Protein AF-A0A7X2V4D9-F1 (afdb_monomer)

Sequence (74 aa):
MAESLNEIRITIDEDNFVPQQLHPYQLQALKHDYRAIIEENRHDKEKQEAALKTFKRVLNSLGYRIEARITPSA

Solvent-accessible surface area (backbone atoms only — not comparable to full-atom values): 4383 Å² total; per-residue (Å²): 132,68,56,48,77,80,45,77,48,76,45,75,36,86,90,42,84,51,92,60,82,75,53,72,67,56,55,50,49,54,54,50,54,51,50,52,56,40,62,76,31,53,90,35,67,69,58,36,51,52,50,52,53,51,52,43,53,54,36,46,75,46,20,27,44,67,50,73,48,74,48,72,53,130

Radius of gyration: 12.93 Å; Cα contacts (8 Å, |Δi|>4): 81; chains: 1; bounding box: 37×23×29 Å

pLDDT: mean 74.89, std 13.24, range [38.84, 87.56]

Organism: NCBI:txid1491830

Secondary structure (DSSP, 8-state):
--EEEEEEEEEE-TTS--SSPPPHHHHHHHHHHHHHHHHHTTT-HHHHHHHHHHHHHHHHHTTEEEEEEEEEP-

Mean predicted aligned error: 7.8 Å

Structure (mmCIF, N/CA/C/O backbone):
data_AF-A0A7X2V4D9-F1
#
_entry.id   AF-A0A7X2V4D9-F1
#
loop_
_atom_site.group_PDB
_atom_site.id
_atom_site.type_symbol
_atom_site.label_atom_id
_atom_site.label_alt_id
_atom_site.label_comp_id
_atom_site.label_asym_id
_atom_site.label_entity_id
_atom_site.label_seq_id
_atom_site.pdbx_PDB_ins_code
_atom_site.Cartn_x
_atom_site.Cartn_y
_atom_site.Cartn_z
_atom_site.occupancy
_atom_site.B_iso_or_equiv
_atom_site.auth_seq_id
_atom_site.auth_comp_id
_atom_site.auth_asym_id
_atom_site.auth_atom_id
_atom_site.pdbx_PDB_model_num
ATOM 1 N N . MET A 1 1 ? 19.704 -0.795 -14.931 1.00 43.28 1 MET A N 1
ATOM 2 C CA . MET A 1 1 ? 19.920 -0.392 -13.526 1.00 43.28 1 MET A CA 1
ATOM 3 C C . MET A 1 1 ? 18.668 -0.796 -12.772 1.00 43.28 1 MET A C 1
ATOM 5 O O . MET A 1 1 ? 17.596 -0.419 -13.221 1.00 43.28 1 MET A O 1
ATOM 9 N N . ALA A 1 2 ? 18.778 -1.673 -11.773 1.00 40.41 2 ALA A N 1
ATOM 10 C CA . ALA A 1 2 ? 17.612 -2.183 -11.050 1.00 40.41 2 ALA A CA 1
ATOM 11 C C . ALA A 1 2 ? 17.138 -1.120 -10.049 1.00 40.41 2 ALA A C 1
ATOM 13 O O . ALA A 1 2 ? 17.916 -0.671 -9.216 1.00 40.41 2 ALA A O 1
ATOM 14 N N . GLU A 1 3 ? 15.894 -0.669 -10.160 1.00 48.03 3 GLU A N 1
ATOM 15 C CA . GLU A 1 3 ? 15.271 0.213 -9.171 1.00 48.03 3 GLU A CA 1
ATOM 16 C C . GLU A 1 3 ? 14.725 -0.669 -8.037 1.00 48.03 3 GLU A C 1
ATOM 18 O O . GLU A 1 3 ? 13.835 -1.484 -8.270 1.00 48.03 3 GLU A O 1
ATOM 23 N N . SER A 1 4 ? 15.269 -0.541 -6.822 1.00 49.62 4 SER A N 1
ATOM 24 C CA . SER A 1 4 ? 14.834 -1.321 -5.654 1.00 49.62 4 SER A CA 1
ATOM 25 C C . SER A 1 4 ? 14.006 -0.441 -4.722 1.00 49.62 4 SER A C 1
ATOM 27 O O . SER A 1 4 ? 14.473 0.591 -4.237 1.00 49.62 4 SER A O 1
ATOM 29 N N . LEU A 1 5 ? 12.761 -0.835 -4.452 1.00 53.91 5 LEU A N 1
ATOM 30 C CA . LEU A 1 5 ? 11.845 -0.062 -3.613 1.00 53.91 5 LEU A CA 1
ATOM 31 C C . LEU A 1 5 ? 12.186 -0.272 -2.129 1.00 53.91 5 LEU A C 1
ATOM 33 O O . LEU A 1 5 ? 11.717 -1.205 -1.478 1.00 53.91 5 LEU A O 1
ATOM 37 N N . ASN A 1 6 ? 13.051 0.595 -1.601 1.00 56.91 6 ASN A N 1
ATOM 38 C CA . ASN A 1 6 ? 13.673 0.385 -0.293 1.00 56.91 6 ASN A CA 1
ATOM 39 C C . ASN A 1 6 ? 12.800 0.820 0.900 1.00 56.91 6 ASN A C 1
ATOM 41 O O . ASN A 1 6 ? 12.931 0.252 1.987 1.00 56.91 6 ASN A O 1
ATOM 45 N N . GLU A 1 7 ? 11.860 1.758 0.729 1.00 62.66 7 GLU A N 1
ATOM 46 C CA . GLU A 1 7 ? 11.111 2.318 1.862 1.00 62.66 7 GLU A CA 1
ATOM 47 C C . GLU A 1 7 ? 9.606 2.463 1.579 1.00 62.66 7 GLU A C 1
ATOM 49 O O . GLU A 1 7 ? 9.180 3.198 0.687 1.00 62.66 7 GLU A O 1
ATOM 54 N N . ILE A 1 8 ? 8.792 1.754 2.372 1.00 66.38 8 ILE A N 1
ATOM 55 C CA . ILE A 1 8 ? 7.328 1.878 2.395 1.00 66.38 8 ILE A CA 1
ATOM 56 C C . ILE A 1 8 ? 6.912 2.244 3.805 1.00 66.38 8 ILE A C 1
ATOM 58 O O . ILE A 1 8 ? 7.013 1.437 4.741 1.00 66.38 8 ILE A O 1
ATOM 62 N N . ARG A 1 9 ? 6.387 3.452 3.947 1.00 73.25 9 ARG A N 1
ATOM 63 C CA . ARG A 1 9 ? 5.780 3.918 5.180 1.00 73.25 9 ARG A CA 1
ATOM 64 C C . ARG A 1 9 ? 4.267 3.875 5.017 1.00 73.25 9 ARG A C 1
ATOM 66 O O . ARG A 1 9 ? 3.724 4.450 4.086 1.00 73.25 9 ARG A O 1
ATOM 73 N N . ILE A 1 10 ? 3.598 3.169 5.922 1.00 72.44 10 ILE A N 1
ATOM 74 C CA . ILE A 1 10 ? 2.141 3.22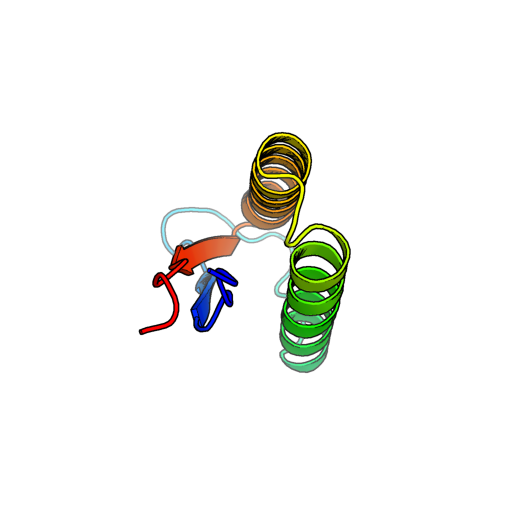4 6.067 1.00 72.44 10 ILE A CA 1
ATOM 75 C C . ILE A 1 10 ? 1.885 3.937 7.389 1.00 72.44 10 ILE A C 1
ATOM 77 O O . ILE A 1 10 ? 2.396 3.492 8.420 1.00 72.44 10 ILE A O 1
ATOM 81 N N . THR A 1 11 ? 1.156 5.043 7.346 1.00 71.81 11 THR A N 1
ATOM 82 C CA . THR A 1 11 ? 0.731 5.827 8.509 1.00 71.81 11 THR A CA 1
ATOM 83 C C . THR A 1 11 ? -0.788 5.875 8.558 1.00 71.81 11 THR A C 1
ATOM 85 O O . THR A 1 11 ? -1.455 5.675 7.545 1.00 71.81 11 THR A O 1
ATOM 88 N N . ILE A 1 12 ? -1.346 6.122 9.738 1.00 66.19 12 ILE A N 1
ATOM 89 C CA . ILE A 1 12 ? -2.762 6.470 9.854 1.00 66.19 12 ILE A CA 1
ATOM 90 C C . ILE A 1 12 ? -2.914 7.913 9.378 1.00 66.19 12 ILE A C 1
A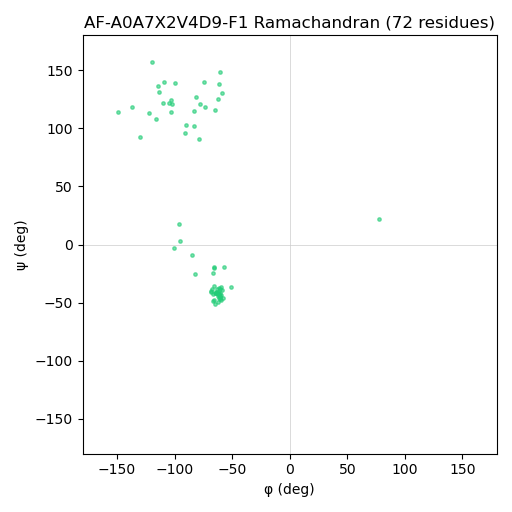TOM 92 O O . ILE A 1 12 ? -2.037 8.741 9.630 1.00 66.19 12 ILE A O 1
ATOM 96 N N . ASP A 1 13 ? -3.977 8.185 8.636 1.00 69.25 13 ASP A N 1
ATOM 97 C CA . ASP A 1 13 ? -4.365 9.548 8.316 1.00 69.25 13 ASP A CA 1
ATOM 98 C C . ASP A 1 13 ? -5.181 10.093 9.494 1.00 69.25 13 ASP A C 1
ATOM 100 O O . ASP A 1 13 ? -6.329 9.702 9.691 1.00 69.25 13 ASP A O 1
ATOM 104 N N . GLU A 1 14 ? -4.551 10.920 10.330 1.00 62.19 14 GLU A N 1
ATOM 105 C CA . GLU A 1 14 ? -5.161 11.452 11.559 1.00 62.19 14 GLU A CA 1
ATOM 106 C C . GLU A 1 14 ? -6.346 12.390 11.269 1.00 62.19 14 GLU A C 1
ATOM 108 O O . GLU A 1 14 ? -7.201 12.576 12.135 1.00 62.19 14 GLU A O 1
ATOM 113 N N . ASP A 1 15 ? -6.437 12.916 10.042 1.00 66.69 15 ASP A N 1
ATOM 114 C CA . ASP A 1 15 ? -7.535 13.769 9.580 1.00 66.69 15 ASP A CA 1
ATOM 115 C C . ASP A 1 15 ? -8.746 12.962 9.070 1.00 66.69 15 ASP A C 1
ATOM 117 O O . ASP A 1 15 ? -9.811 13.531 8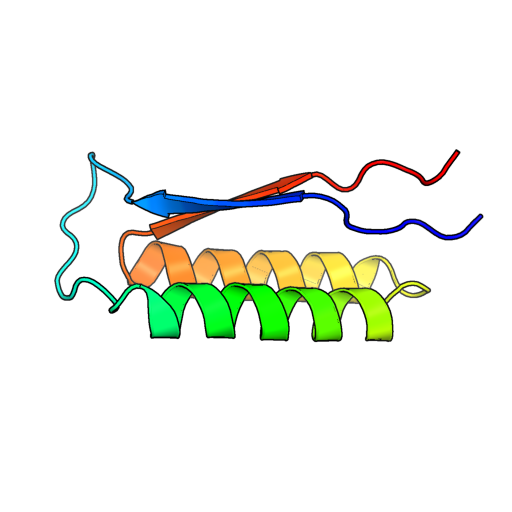.812 1.00 66.69 15 ASP A O 1
ATOM 121 N N . ASN A 1 16 ? -8.616 11.636 8.923 1.00 64.44 16 ASN A N 1
ATOM 122 C CA . ASN A 1 16 ? -9.670 10.760 8.418 1.00 64.44 16 ASN A CA 1
ATOM 123 C C . ASN A 1 16 ? -10.167 9.780 9.488 1.00 64.44 16 ASN A C 1
ATOM 125 O O . ASN A 1 16 ? -9.403 9.128 10.197 1.00 64.44 16 ASN A O 1
ATOM 129 N N . PHE A 1 17 ? -11.490 9.622 9.573 1.00 60.09 17 PHE A N 1
ATOM 130 C CA . PHE A 1 17 ? -12.097 8.611 10.433 1.00 60.09 17 PHE A CA 1
ATOM 131 C C . PHE A 1 17 ? -11.712 7.211 9.937 1.00 60.09 17 PHE A C 1
ATOM 133 O O . PHE A 1 17 ? -12.089 6.812 8.835 1.00 60.09 17 PHE A O 1
ATOM 140 N N . VAL A 1 18 ? -10.972 6.466 10.759 1.00 66.06 18 VAL A N 1
ATOM 141 C CA . VAL A 1 18 ? -10.599 5.069 10.510 1.00 66.06 18 VAL A CA 1
ATOM 142 C C . VAL A 1 18 ? -11.687 4.174 11.110 1.00 66.06 18 VAL A C 1
ATOM 144 O O . VAL A 1 18 ? -11.707 3.988 12.329 1.00 66.06 18 VAL A O 1
ATOM 147 N N . PRO A 1 19 ? -12.599 3.597 10.305 1.00 62.94 19 PRO A N 1
ATOM 148 C CA . PRO A 1 19 ? -13.683 2.770 10.837 1.00 62.94 19 PRO A CA 1
ATOM 149 C C . PRO A 1 19 ? -13.170 1.474 11.478 1.00 62.94 19 PRO A C 1
ATOM 151 O O . PRO A 1 19 ? -13.833 0.917 12.351 1.00 62.94 19 PRO A O 1
ATOM 154 N N . GLN A 1 20 ? -11.992 0.993 11.067 1.00 68.31 20 GLN A N 1
ATOM 155 C CA . GLN A 1 20 ? -11.371 -0.203 11.623 1.00 68.31 20 GLN A CA 1
ATOM 156 C C . GLN A 1 20 ? -9.847 -0.092 11.568 1.00 68.31 20 GLN A C 1
ATOM 158 O O . GLN A 1 20 ? -9.250 -0.080 10.492 1.00 68.31 20 GLN A O 1
ATOM 163 N N . GLN A 1 21 ? -9.214 -0.022 12.741 1.00 74.88 21 GLN A N 1
ATOM 164 C CA . GLN A 1 21 ? -7.761 -0.066 12.828 1.00 74.88 21 GLN A CA 1
ATOM 165 C C . GLN A 1 21 ? -7.284 -1.497 12.559 1.00 74.88 21 GLN A C 1
ATOM 167 O O . GLN A 1 21 ? -7.623 -2.428 13.289 1.00 74.88 21 GLN A O 1
ATOM 172 N N . LEU A 1 22 ? -6.495 -1.67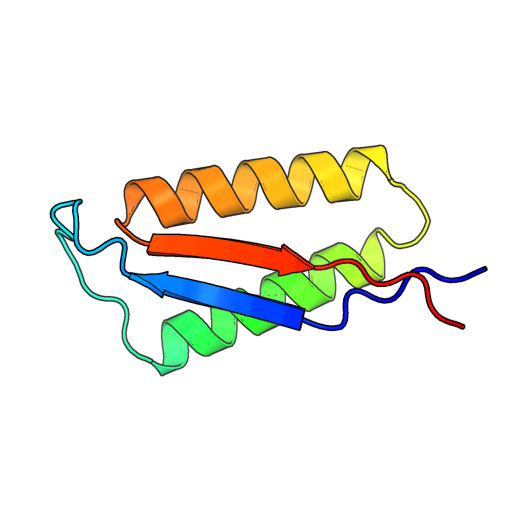1 11.503 1.00 79.56 22 LEU A N 1
ATOM 173 C CA . LEU A 1 22 ? -5.785 -2.908 11.217 1.00 79.56 22 LEU A CA 1
ATOM 174 C C . LEU A 1 22 ? -4.811 -3.225 12.355 1.00 79.56 22 LEU A C 1
ATOM 176 O O . LEU A 1 22 ? -4.073 -2.354 12.828 1.00 79.56 22 LEU A O 1
ATOM 180 N N . HIS A 1 23 ? -4.752 -4.496 12.749 1.00 83.69 23 HIS A N 1
ATOM 181 C CA . HIS A 1 23 ? -3.731 -4.963 13.676 1.00 83.69 23 HIS A CA 1
ATOM 182 C C . HIS A 1 23 ? -2.325 -4.748 13.084 1.00 83.69 23 HIS A C 1
ATOM 184 O O . HIS A 1 23 ? -2.137 -4.897 11.871 1.00 83.69 23 HIS A O 1
ATOM 190 N N . PRO A 1 24 ? -1.298 -4.491 13.918 1.00 81.31 24 PRO A N 1
ATOM 191 C CA . PRO A 1 24 ? 0.075 -4.287 13.449 1.00 81.31 24 PRO A CA 1
ATOM 192 C C . PRO A 1 24 ? 0.595 -5.393 12.517 1.00 81.31 24 PRO A C 1
ATOM 194 O O . PRO A 1 24 ? 1.268 -5.103 11.530 1.00 81.31 24 PRO A O 1
ATOM 197 N N . TYR A 1 25 ? 0.221 -6.651 12.772 1.00 85.56 25 TYR A N 1
ATOM 198 C CA . TYR A 1 25 ? 0.576 -7.787 11.915 1.00 85.56 25 TYR A CA 1
ATOM 199 C C . TYR A 1 25 ? -0.060 -7.719 10.520 1.00 85.56 25 TYR A C 1
ATOM 201 O O . TYR A 1 25 ? 0.586 -8.072 9.538 1.00 85.56 25 TYR A O 1
ATOM 209 N N . GLN A 1 26 ? -1.295 -7.220 10.407 1.00 84.44 26 GLN A N 1
ATOM 210 C CA . GLN A 1 26 ? -1.963 -7.029 9.116 1.00 84.44 26 GLN A CA 1
ATOM 211 C C . GLN A 1 26 ? -1.277 -5.918 8.312 1.00 84.44 26 GLN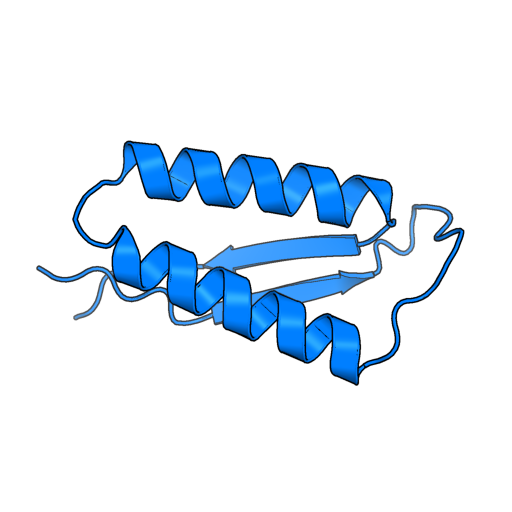 A C 1
ATOM 213 O O . GLN A 1 26 ? -1.050 -6.069 7.115 1.00 84.44 26 GLN A O 1
ATOM 218 N N . LEU A 1 27 ? -0.865 -4.832 8.977 1.00 81.88 27 LEU A N 1
ATOM 219 C CA . LEU A 1 27 ? -0.074 -3.771 8.345 1.00 81.88 27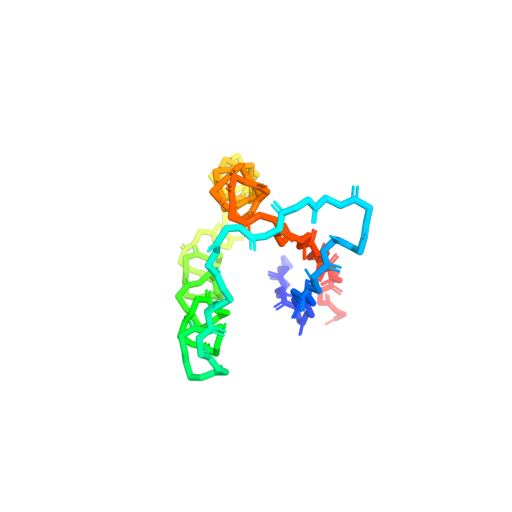 LEU A CA 1
ATOM 220 C C . LEU A 1 27 ? 1.292 -4.281 7.871 1.00 81.88 27 LEU A C 1
ATOM 222 O O . LEU A 1 27 ? 1.762 -3.885 6.805 1.00 81.88 27 LEU A O 1
ATOM 226 N N . GLN A 1 28 ? 1.936 -5.157 8.643 1.00 83.19 28 GLN A N 1
ATOM 227 C CA . GLN A 1 28 ? 3.205 -5.768 8.256 1.00 83.19 28 GLN A CA 1
ATOM 228 C C . GLN A 1 28 ? 3.047 -6.705 7.050 1.00 83.19 28 GLN A C 1
ATOM 230 O O . GLN A 1 28 ? 3.867 -6.634 6.134 1.00 83.19 28 GLN A O 1
ATOM 235 N N . ALA A 1 29 ? 1.987 -7.518 7.016 1.00 87.25 29 ALA A N 1
ATOM 236 C CA . ALA A 1 29 ? 1.665 -8.374 5.874 1.00 87.25 29 ALA A CA 1
ATOM 237 C C . ALA A 1 29 ? 1.437 -7.546 4.600 1.00 87.25 29 ALA A C 1
ATOM 239 O O . ALA A 1 29 ? 2.092 -7.782 3.591 1.00 87.25 29 ALA A O 1
ATOM 240 N N . LEU A 1 30 ? 0.636 -6.476 4.678 1.00 85.25 30 LEU A N 1
ATOM 241 C CA . LEU A 1 30 ? 0.396 -5.572 3.546 1.00 85.25 30 LEU A CA 1
ATOM 242 C C . LEU A 1 30 ? 1.683 -4.928 3.011 1.00 85.25 30 LEU A C 1
ATOM 244 O O . LEU A 1 30 ? 1.852 -4.794 1.800 1.00 85.25 30 LEU A O 1
ATOM 248 N N . LYS A 1 31 ? 2.616 -4.544 3.894 1.00 83.44 31 LYS A N 1
ATOM 249 C CA . LYS A 1 31 ? 3.936 -4.039 3.474 1.00 83.44 31 LYS A CA 1
ATOM 250 C C . LYS A 1 31 ? 4.745 -5.106 2.741 1.00 83.44 31 LYS A C 1
ATOM 252 O O . LYS A 1 31 ? 5.423 -4.781 1.770 1.00 83.44 31 LYS A O 1
ATOM 257 N N . HIS A 1 32 ? 4.708 -6.345 3.224 1.00 86.25 32 HIS A N 1
ATOM 258 C CA . HIS A 1 32 ? 5.417 -7.461 2.609 1.00 86.25 32 HIS A CA 1
ATOM 259 C C . HIS A 1 32 ? 4.846 -7.792 1.224 1.00 86.25 32 HIS A C 1
ATOM 261 O O . HIS A 1 32 ? 5.603 -7.858 0.257 1.00 86.25 32 HIS A O 1
ATOM 267 N N . ASP A 1 33 ? 3.523 -7.895 1.106 1.00 86.56 33 ASP A N 1
ATOM 268 C CA . ASP A 1 33 ? 2.841 -8.195 -0.157 1.00 86.56 33 ASP A CA 1
ATOM 269 C C . ASP A 1 33 ? 3.084 -7.099 -1.199 1.00 86.56 33 ASP A C 1
ATOM 271 O O . ASP A 1 33 ? 3.411 -7.389 -2.349 1.00 86.56 33 ASP A O 1
ATOM 275 N N . TYR A 1 34 ? 3.025 -5.826 -0.791 1.00 84.31 34 TYR A N 1
ATOM 276 C CA . TYR A 1 34 ? 3.349 -4.717 -1.688 1.00 84.31 34 TYR A CA 1
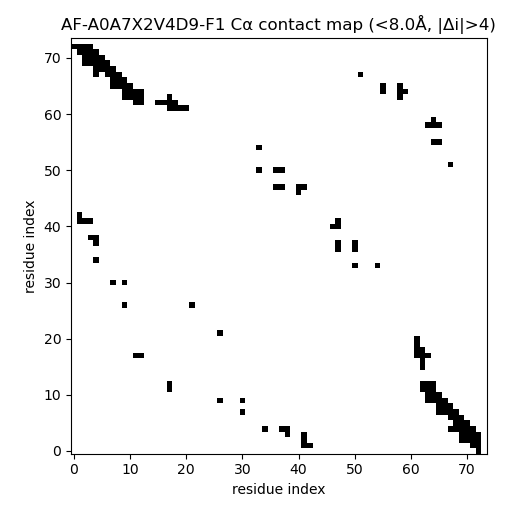ATOM 277 C C . TYR A 1 34 ? 4.808 -4.766 -2.169 1.00 84.31 34 TYR A C 1
ATOM 279 O O . TYR A 1 34 ? 5.064 -4.549 -3.351 1.00 84.31 34 TYR A O 1
ATOM 287 N N . ARG A 1 35 ? 5.771 -5.098 -1.295 1.00 82.81 35 ARG A N 1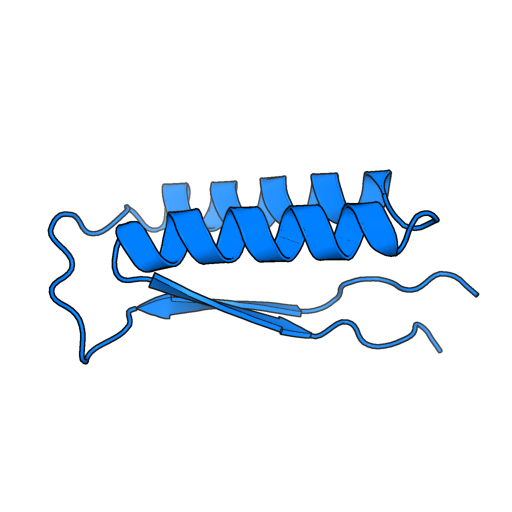
ATOM 288 C CA . ARG A 1 35 ? 7.175 -5.285 -1.710 1.00 82.81 35 ARG A CA 1
ATOM 289 C C . ARG A 1 35 ? 7.321 -6.396 -2.743 1.00 82.81 35 ARG A C 1
ATOM 291 O O . ARG A 1 35 ? 8.012 -6.190 -3.734 1.00 82.81 35 ARG A O 1
ATOM 298 N N . ALA A 1 36 ? 6.665 -7.535 -2.526 1.00 86.56 36 ALA A N 1
ATOM 299 C CA . ALA A 1 36 ? 6.717 -8.663 -3.451 1.00 86.56 36 ALA A CA 1
ATOM 300 C C . ALA A 1 36 ? 6.178 -8.280 -4.839 1.00 86.56 36 ALA A C 1
ATOM 302 O O . ALA A 1 36 ? 6.851 -8.515 -5.839 1.00 86.56 36 ALA A O 1
ATOM 303 N N . ILE A 1 37 ? 5.024 -7.601 -4.890 1.00 85.38 37 ILE A N 1
ATOM 304 C CA . ILE A 1 37 ? 4.416 -7.129 -6.145 1.00 85.38 37 ILE A CA 1
ATOM 305 C C . ILE A 1 37 ? 5.352 -6.171 -6.886 1.00 85.38 37 ILE A C 1
ATOM 307 O O . ILE A 1 37 ? 5.498 -6.256 -8.105 1.00 85.38 37 ILE A O 1
ATOM 311 N N . ILE A 1 38 ? 5.989 -5.243 -6.176 1.00 83.38 38 ILE A N 1
ATOM 312 C CA . ILE A 1 38 ? 6.885 -4.271 -6.804 1.00 83.38 38 ILE A CA 1
ATOM 313 C C . ILE A 1 38 ? 8.153 -4.934 -7.342 1.00 83.38 38 ILE A C 1
ATOM 315 O O . ILE A 1 38 ? 8.583 -4.582 -8.441 1.00 83.38 38 ILE A O 1
ATOM 319 N N . GLU A 1 39 ? 8.732 -5.879 -6.598 1.00 83.44 39 GLU A N 1
ATOM 320 C CA . GLU A 1 39 ? 9.915 -6.633 -7.029 1.00 83.44 39 GLU A CA 1
ATOM 321 C C . GLU A 1 39 ? 9.602 -7.504 -8.253 1.00 83.44 39 GLU A C 1
ATOM 323 O O . GLU A 1 39 ? 10.372 -7.523 -9.214 1.00 83.44 39 GLU A O 1
ATOM 328 N N . GLU A 1 40 ? 8.441 -8.165 -8.270 1.00 86.19 40 GLU A N 1
ATOM 329 C CA . GLU A 1 40 ? 7.974 -8.944 -9.424 1.00 86.19 40 GLU A CA 1
ATOM 330 C C . GLU A 1 40 ? 7.825 -8.062 -10.674 1.00 86.19 40 GLU A C 1
ATOM 332 O O . GLU A 1 40 ? 8.179 -8.464 -11.783 1.00 86.19 40 GLU A O 1
ATOM 337 N N . ASN A 1 41 ? 7.379 -6.818 -10.484 1.00 84.81 41 ASN A N 1
ATOM 338 C CA . ASN A 1 41 ? 7.181 -5.842 -11.553 1.00 84.81 41 ASN A CA 1
ATOM 339 C C . ASN A 1 41 ? 8.366 -4.875 -11.730 1.00 84.81 41 ASN A C 1
ATOM 341 O O . ASN A 1 41 ? 8.216 -3.848 -12.384 1.00 84.81 41 ASN A O 1
ATOM 345 N N . ARG A 1 42 ? 9.564 -5.184 -11.209 1.00 80.62 42 ARG A N 1
ATOM 346 C CA . ARG A 1 42 ? 10.735 -4.275 -11.235 1.00 80.62 42 ARG A CA 1
ATOM 347 C C . ARG A 1 42 ? 11.187 -3.791 -12.613 1.00 80.62 42 ARG A C 1
ATOM 349 O O . ARG A 1 42 ? 11.917 -2.812 -12.712 1.00 80.62 42 ARG A O 1
ATOM 356 N N . HIS A 1 43 ? 10.784 -4.492 -13.667 1.00 83.19 43 HIS A N 1
ATOM 357 C CA . HIS A 1 43 ? 11.130 -4.172 -15.054 1.00 83.19 43 HIS A CA 1
ATOM 358 C C . HIS A 1 43 ? 10.005 -3.447 -15.806 1.00 83.19 43 HIS A C 1
ATOM 360 O O . HIS A 1 43 ? 10.183 -3.099 -16.970 1.00 83.19 43 HIS A O 1
ATOM 366 N N . ASP A 1 44 ? 8.853 -3.238 -15.166 1.00 86.75 44 ASP A N 1
ATOM 367 C CA . ASP A 1 44 ? 7.634 -2.706 -15.774 1.00 86.75 44 ASP A CA 1
ATOM 368 C C . ASP A 1 44 ? 7.085 -1.549 -14.926 1.00 86.75 44 ASP A C 1
ATOM 370 O O . ASP A 1 44 ? 6.326 -1.731 -13.969 1.00 86.75 44 ASP A O 1
ATOM 374 N N . LYS A 1 45 ? 7.507 -0.330 -15.281 1.00 81.19 45 LYS A N 1
ATOM 375 C CA . LYS A 1 45 ? 7.156 0.891 -14.543 1.00 81.19 45 LYS A CA 1
ATOM 376 C C . LYS A 1 45 ? 5.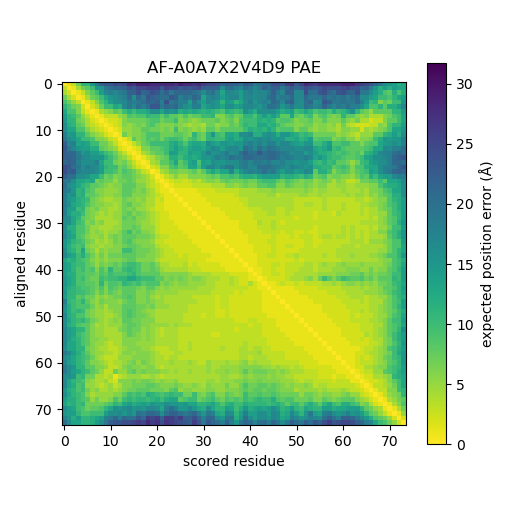652 1.156 -14.533 1.00 81.19 45 LYS A C 1
ATOM 378 O O . LYS A 1 45 ? 5.120 1.566 -13.505 1.00 81.19 45 LYS A O 1
ATOM 383 N N . GLU A 1 46 ? 4.956 0.877 -15.634 1.00 86.62 46 GLU A N 1
ATOM 384 C CA . GLU A 1 46 ? 3.506 1.078 -15.721 1.00 86.62 46 GLU A CA 1
ATOM 385 C C . GLU A 1 46 ? 2.767 0.167 -14.733 1.00 86.62 46 GLU A C 1
ATOM 387 O O . GLU A 1 46 ? 1.853 0.611 -14.029 1.00 86.62 46 GLU A O 1
ATOM 392 N N . LYS A 1 47 ? 3.200 -1.095 -14.603 1.00 85.94 47 LYS A N 1
ATOM 393 C CA . LYS A 1 47 ? 2.636 -2.014 -13.605 1.00 85.94 47 LYS A CA 1
ATOM 394 C C . LYS A 1 47 ? 2.962 -1.610 -12.173 1.00 85.94 47 LYS A C 1
ATOM 396 O O . LYS A 1 47 ? 2.090 -1.725 -11.311 1.00 85.94 47 LYS A O 1
ATOM 401 N N . GLN A 1 48 ? 4.165 -1.104 -11.904 1.00 82.50 48 GLN A N 1
ATOM 402 C CA . GLN A 1 48 ? 4.511 -0.585 -10.576 1.00 82.50 48 GLN A CA 1
ATOM 403 C C . GLN A 1 48 ? 3.643 0.615 -10.182 1.00 82.50 48 GLN A C 1
ATOM 405 O O . GLN A 1 48 ? 3.122 0.662 -9.064 1.00 82.50 48 GLN A O 1
ATOM 410 N N . GLU A 1 49 ? 3.429 1.560 -11.098 1.00 83.94 49 GLU A N 1
ATOM 411 C CA . GLU A 1 49 ? 2.549 2.710 -10.870 1.00 83.94 49 GLU A CA 1
ATOM 412 C C . GLU A 1 49 ? 1.091 2.281 -10.656 1.00 83.94 49 GLU A C 1
ATOM 414 O O . GLU A 1 49 ? 0.419 2.773 -9.741 1.00 83.94 49 GLU A O 1
ATOM 419 N N . ALA A 1 50 ? 0.603 1.321 -11.448 1.00 87.19 50 ALA A N 1
ATOM 420 C CA . ALA A 1 50 ? -0.734 0.755 -11.288 1.00 87.19 50 ALA A CA 1
ATOM 421 C C . ALA A 1 50 ? -0.907 0.045 -9.932 1.00 87.19 50 ALA A C 1
ATOM 423 O O . ALA A 1 50 ? -1.933 0.230 -9.261 1.00 87.19 50 ALA A O 1
ATOM 424 N N . ALA A 1 51 ? 0.103 -0.714 -9.493 1.00 85.62 51 ALA A N 1
ATOM 425 C CA . ALA A 1 51 ? 0.127 -1.367 -8.187 1.00 85.62 51 ALA A CA 1
ATOM 426 C C . ALA A 1 51 ? 0.098 -0.336 -7.051 1.00 85.62 51 ALA A C 1
ATOM 428 O O . ALA A 1 51 ? -0.768 -0.420 -6.178 1.00 85.62 51 ALA A O 1
ATOM 429 N N . LEU A 1 52 ? 0.958 0.689 -7.100 1.00 83.50 52 LEU A N 1
ATOM 430 C CA . LEU A 1 52 ? 0.991 1.777 -6.115 1.00 83.50 52 LEU A CA 1
ATOM 431 C C . LEU A 1 52 ? -0.351 2.514 -6.032 1.00 83.50 52 LEU A C 1
ATOM 433 O O . LEU A 1 52 ? -0.869 2.742 -4.936 1.00 83.50 52 LEU A O 1
ATOM 437 N N . LYS A 1 53 ? -0.948 2.862 -7.176 1.00 87.19 53 LYS A N 1
ATOM 438 C CA . LYS A 1 53 ? -2.247 3.548 -7.229 1.00 87.19 53 LYS A CA 1
ATOM 439 C C . LYS A 1 53 ? -3.356 2.705 -6.601 1.00 87.19 53 LYS A C 1
ATOM 441 O O . LYS A 1 53 ? -4.176 3.233 -5.847 1.00 87.19 53 LYS A O 1
ATOM 446 N N . THR A 1 54 ? -3.367 1.404 -6.883 1.00 87.56 54 THR A N 1
ATOM 447 C CA . THR A 1 54 ? -4.350 0.463 -6.329 1.00 87.56 54 THR A CA 1
ATOM 448 C C . THR A 1 54 ? -4.173 0.311 -4.821 1.00 87.56 54 THR A C 1
ATOM 450 O O . THR A 1 54 ? -5.136 0.485 -4.074 1.00 87.56 54 THR A O 1
ATOM 453 N N . PHE A 1 55 ? -2.940 0.092 -4.356 1.00 86.12 55 PHE A N 1
ATOM 454 C CA . PHE A 1 55 ? -2.626 -0.044 -2.932 1.00 86.12 55 PHE A CA 1
ATOM 455 C C . PHE A 1 55 ? -2.984 1.218 -2.143 1.00 86.12 55 PHE A C 1
ATOM 457 O O . PHE A 1 55 ? -3.628 1.144 -1.097 1.00 86.12 55 PHE A O 1
ATOM 464 N N . LYS A 1 56 ? -2.645 2.394 -2.685 1.00 85.31 56 LYS A N 1
ATOM 465 C CA . LYS A 1 56 ? -2.995 3.691 -2.097 1.00 85.31 56 LYS A CA 1
ATOM 466 C C . LYS A 1 56 ? -4.505 3.881 -1.995 1.00 85.31 56 LYS A C 1
ATOM 468 O O . LYS A 1 56 ? -4.982 4.350 -0.970 1.00 85.31 56 LYS A O 1
ATOM 473 N N . ARG A 1 57 ? -5.270 3.493 -3.020 1.00 86.56 57 ARG A N 1
ATOM 474 C CA . ARG A 1 57 ? -6.739 3.577 -2.989 1.00 86.56 57 ARG A CA 1
ATOM 475 C C . ARG A 1 57 ? -7.335 2.709 -1.879 1.00 86.56 57 ARG A C 1
ATOM 477 O O . ARG A 1 57 ? -8.209 3.185 -1.160 1.00 86.56 57 ARG A O 1
ATOM 484 N N . VAL A 1 58 ? -6.868 1.467 -1.741 1.00 84.88 58 VAL A N 1
ATOM 485 C CA . VAL A 1 58 ? -7.350 0.538 -0.705 1.00 84.88 58 VAL A CA 1
ATOM 486 C C . VAL A 1 58 ? -7.001 1.061 0.687 1.00 84.88 58 VAL A C 1
ATOM 488 O O . VAL A 1 58 ? -7.892 1.204 1.518 1.00 84.88 58 VAL A O 1
ATOM 491 N N . LEU A 1 59 ? -5.740 1.426 0.930 1.00 83.31 59 LEU A N 1
ATOM 492 C CA . LEU A 1 59 ? -5.311 1.939 2.233 1.00 83.31 59 LEU A CA 1
ATOM 493 C C . LEU A 1 59 ? -6.030 3.240 2.603 1.00 83.31 59 LEU A C 1
ATOM 495 O O . LEU A 1 59 ? -6.531 3.345 3.720 1.00 83.31 59 LEU A O 1
ATOM 499 N N . ASN A 1 60 ? -6.198 4.168 1.656 1.00 82.69 60 ASN A N 1
ATOM 500 C CA . ASN A 1 60 ? -6.954 5.398 1.893 1.00 82.69 60 ASN A CA 1
ATOM 501 C C . ASN A 1 60 ? -8.416 5.109 2.268 1.00 82.69 60 ASN A C 1
ATOM 503 O O . ASN A 1 60 ? -8.962 5.784 3.133 1.00 82.69 60 ASN A O 1
ATOM 507 N N . SER A 1 61 ? -9.053 4.098 1.658 1.00 81.25 61 SER A N 1
ATOM 508 C CA . SER A 1 61 ? -10.429 3.705 2.020 1.00 81.25 61 SER A CA 1
ATOM 509 C C . SER A 1 61 ? -10.547 3.136 3.438 1.00 81.25 61 SER A C 1
ATOM 511 O O . SER A 1 61 ? -11.629 3.144 4.016 1.00 81.25 61 SER A O 1
ATOM 513 N N . LEU A 1 62 ? -9.427 2.678 4.001 1.00 79.44 62 LEU A N 1
ATOM 514 C CA . LEU A 1 62 ? -9.307 2.201 5.374 1.00 79.44 62 LEU A CA 1
ATOM 515 C C . LEU A 1 62 ? -8.798 3.297 6.332 1.00 79.44 62 LEU A C 1
ATOM 517 O O . LEU A 1 62 ? -8.576 3.008 7.501 1.00 79.44 62 LEU A O 1
ATOM 521 N N . GLY A 1 63 ? -8.592 4.533 5.857 1.00 80.25 63 GLY A N 1
ATOM 522 C CA . GLY A 1 63 ? -8.055 5.646 6.651 1.00 80.25 63 GLY A CA 1
ATOM 523 C C . GLY A 1 63 ? -6.535 5.597 6.878 1.00 80.25 63 GLY A C 1
ATOM 524 O O . GLY A 1 63 ? -6.015 6.198 7.816 1.00 80.25 63 GLY A O 1
ATOM 525 N N . TYR A 1 64 ? -5.800 4.881 6.025 1.00 83.19 64 TYR A N 1
ATOM 526 C CA . TYR A 1 64 ? -4.339 4.815 6.048 1.00 83.19 64 TYR A CA 1
ATOM 527 C C . TYR A 1 64 ? -3.732 5.557 4.859 1.00 83.19 64 TYR A C 1
ATOM 529 O O . TYR A 1 64 ? -4.179 5.412 3.724 1.00 83.19 64 TYR A O 1
ATOM 537 N N . ARG A 1 65 ? -2.637 6.279 5.095 1.00 80.38 65 ARG A N 1
ATOM 538 C CA . ARG A 1 65 ? -1.796 6.875 4.056 1.00 80.38 65 ARG A CA 1
ATOM 539 C C . ARG A 1 65 ? -0.566 6.002 3.822 1.00 80.38 65 ARG A C 1
ATOM 541 O O . ARG A 1 65 ? 0.060 5.517 4.760 1.00 80.38 65 ARG A O 1
ATOM 548 N N . ILE A 1 66 ? -0.198 5.831 2.555 1.00 76.94 66 ILE A N 1
ATOM 549 C CA . ILE A 1 66 ? 1.048 5.174 2.151 1.00 76.94 66 ILE A CA 1
ATOM 550 C C . ILE A 1 66 ? 1.983 6.169 1.468 1.00 76.94 66 ILE A C 1
ATOM 552 O O . ILE A 1 66 ? 1.589 6.893 0.550 1.00 76.94 66 ILE A O 1
ATOM 556 N N . GLU A 1 67 ? 3.234 6.170 1.909 1.00 76.31 67 GLU A N 1
ATOM 557 C CA . GLU A 1 67 ? 4.355 6.858 1.284 1.00 76.31 67 GLU A CA 1
ATOM 558 C C . GLU A 1 67 ? 5.353 5.789 0.834 1.00 76.31 67 GLU A C 1
ATOM 560 O O . GLU A 1 67 ? 5.999 5.132 1.652 1.00 76.31 67 GLU A O 1
ATOM 565 N N . ALA A 1 68 ? 5.444 5.574 -0.476 1.00 70.00 68 ALA A N 1
ATOM 566 C CA . ALA A 1 68 ? 6.446 4.703 -1.073 1.00 70.00 68 ALA A CA 1
ATOM 567 C C . ALA A 1 68 ? 7.545 5.582 -1.676 1.00 70.00 68 ALA A C 1
ATOM 569 O O . ALA A 1 68 ? 7.263 6.415 -2.540 1.00 70.00 68 ALA A O 1
ATOM 570 N N . ARG A 1 69 ? 8.788 5.415 -1.218 1.00 68.56 69 ARG A N 1
ATOM 571 C CA . ARG A 1 69 ? 9.958 6.055 -1.827 1.00 68.56 69 ARG A CA 1
ATOM 572 C C . ARG A 1 69 ? 10.706 5.016 -2.645 1.00 68.56 69 ARG A C 1
ATOM 574 O O . ARG A 1 69 ? 11.257 4.059 -2.104 1.00 68.56 69 ARG A O 1
ATOM 581 N N . ILE A 1 70 ? 10.708 5.222 -3.957 1.00 62.44 70 ILE A N 1
ATOM 582 C CA . ILE A 1 70 ? 11.536 4.458 -4.887 1.00 62.44 70 ILE A CA 1
ATOM 583 C C . ILE A 1 70 ? 12.843 5.228 -5.019 1.00 62.44 70 ILE A C 1
ATOM 585 O O . ILE A 1 70 ? 12.916 6.219 -5.743 1.00 62.44 70 ILE A O 1
ATOM 589 N N . THR A 1 71 ? 13.858 4.835 -4.254 1.00 56.00 71 THR A N 1
ATOM 590 C CA . THR A 1 71 ? 15.218 5.315 -4.491 1.00 56.00 71 THR A CA 1
ATOM 591 C C . THR A 1 71 ? 15.822 4.489 -5.624 1.00 56.00 71 THR A C 1
ATOM 593 O O . THR A 1 71 ? 15.802 3.260 -5.542 1.00 56.00 71 THR A O 1
ATOM 596 N N . PRO A 1 72 ? 16.352 5.113 -6.690 1.00 47.78 72 PRO A N 1
ATOM 597 C CA . PRO A 1 72 ? 17.114 4.369 -7.683 1.00 47.78 72 PRO A CA 1
ATOM 598 C C . PRO A 1 72 ? 18.298 3.697 -6.974 1.00 47.78 72 PRO A C 1
ATOM 600 O O . PRO A 1 72 ? 18.981 4.344 -6.177 1.00 47.78 72 PRO A O 1
ATOM 603 N N . SER A 1 73 ? 18.504 2.394 -7.200 1.00 44.66 73 SER A N 1
ATOM 604 C CA . SER A 1 73 ? 19.678 1.705 -6.653 1.00 44.66 73 SER A CA 1
ATOM 605 C C . SER A 1 73 ? 20.923 2.350 -7.254 1.00 44.66 73 SER A C 1
ATOM 607 O O . SER A 1 73 ? 21.019 2.451 -8.480 1.00 44.66 73 SER A O 1
ATOM 609 N N . ALA A 1 74 ? 21.832 2.805 -6.390 1.00 38.84 74 ALA A N 1
ATOM 610 C CA . ALA A 1 74 ? 23.177 3.221 -6.780 1.00 38.84 74 ALA A CA 1
ATOM 611 C C . ALA A 1 74 ? 23.963 2.043 -7.372 1.00 38.84 74 ALA A C 1
ATOM 613 O O . ALA A 1 74 ? 23.682 0.888 -6.963 1.00 38.84 74 ALA A O 1
#

Foldseek 3Di:
DFFQFDDKDKAAQPVDDQPDDDDPVVVVVLVVVLNVQCNVCRVPVVSNVVSVVVSQVVQVVRRMHMDTDGDGDD

Nearest PDB structures (foldseek):
  6dr3-assembly1_A  TM=7.216E-01  e=6.174E+00  Escherichia coli K-12
  8txo-assembly1_I  TM=2.330E-01  e=1.989E+00  Escherichia coli
  8dmj-assembly1_C  TM=3.076E-01  e=6.627E+00  Henipavirus nipahense